Protein AF-U9SXF1-F1 (afdb_monomer_lite)

pLDDT: mean 80.01, std 11.91, range [36.12, 93.88]

Secondary structure (DSSP, 8-state):
--TT--GGGS-B-TTS-BHHHHHHHHHHH-SS--S-GGGGS-HHHHHHHHHH-----PPPPHHHHHHHHHT--SSHHHHHHHHHHHHHHHHHH--HHHHHHHHHHHHHHHHHHHHHHSSS-GGGS---HHHHIIIIIHHHHHHHS--

Structure (mmCIF, N/CA/C/O backbone):
data_AF-U9SXF1-F1
#
_entry.id   AF-U9SXF1-F1
#
loop_
_atom_site.group_PDB
_atom_site.id
_atom_site.type_symbol
_atom_site.label_atom_id
_atom_site.label_alt_id
_atom_site.label_comp_id
_atom_site.label_asym_id
_atom_site.label_entity_id
_atom_site.label_seq_id
_atom_site.pdbx_PDB_ins_code
_atom_site.Cartn_x
_atom_site.Cartn_y
_atom_site.Cartn_z
_atom_site.occupancy
_atom_site.B_iso_or_equiv
_atom_site.auth_seq_id
_atom_site.auth_comp_id
_atom_site.auth_asym_id
_atom_site.auth_atom_id
_atom_site.pdbx_PDB_model_num
ATOM 1 N N . MET A 1 1 ? -12.404 -14.202 20.811 1.00 53.41 1 MET A N 1
ATOM 2 C CA . MET A 1 1 ? -10.984 -13.768 20.857 1.00 53.41 1 MET A CA 1
ATOM 3 C C . MET A 1 1 ? -10.878 -12.310 21.298 1.00 53.41 1 MET A C 1
ATOM 5 O O . MET A 1 1 ? -10.069 -12.045 22.170 1.00 53.41 1 MET A O 1
ATOM 9 N N . TYR A 1 2 ? -11.738 -11.410 20.797 1.00 58.97 2 TYR A N 1
ATOM 10 C CA . TYR A 1 2 ? -11.856 -10.026 21.291 1.00 58.97 2 TYR A CA 1
ATOM 11 C C . TYR A 1 2 ? -12.634 -9.882 22.615 1.00 58.97 2 TYR A C 1
ATOM 13 O O . TYR A 1 2 ? -12.230 -9.101 23.466 1.00 58.97 2 TYR A O 1
ATOM 21 N N . GLU A 1 3 ? -13.670 -10.697 22.855 1.00 62.84 3 GLU A N 1
ATOM 22 C CA . GLU A 1 3 ? -14.452 -10.684 24.116 1.00 62.84 3 GLU A CA 1
ATOM 23 C C . GLU A 1 3 ? -13.624 -10.940 25.389 1.00 62.84 3 GLU A C 1
ATOM 25 O O . GLU A 1 3 ? -14.006 -10.507 26.468 1.00 62.84 3 GLU A O 1
ATOM 30 N N . ASN A 1 4 ? -12.471 -11.605 25.258 1.00 72.81 4 ASN A N 1
ATOM 31 C CA . ASN A 1 4 ? -11.562 -11.913 26.368 1.00 72.81 4 ASN A CA 1
ATOM 32 C C . ASN A 1 4 ? -10.290 -11.046 26.346 1.00 72.81 4 ASN A C 1
ATOM 34 O O . ASN A 1 4 ? -9.298 -11.401 26.984 1.00 72.81 4 ASN A O 1
ATOM 38 N N . MET A 1 5 ? -10.270 -9.964 25.560 1.00 79.56 5 MET A N 1
ATOM 39 C CA . MET A 1 5 ? -9.139 -9.039 25.530 1.00 79.56 5 MET A CA 1
ATOM 40 C C . MET A 1 5 ? -9.070 -8.272 26.852 1.00 79.56 5 MET A C 1
ATOM 42 O O . MET A 1 5 ? -10.069 -7.708 27.298 1.00 79.56 5 MET A O 1
ATOM 46 N N . ASP A 1 6 ? -7.886 -8.251 27.461 1.00 82.25 6 ASP A N 1
ATOM 47 C CA . ASP A 1 6 ? -7.621 -7.512 28.694 1.00 82.25 6 ASP A CA 1
ATOM 48 C C . ASP A 1 6 ? -7.937 -6.020 28.499 1.00 82.25 6 ASP A C 1
ATOM 50 O O . ASP A 1 6 ? -7.425 -5.381 27.576 1.00 82.25 6 ASP A O 1
ATOM 54 N N . GLU A 1 7 ? -8.780 -5.461 29.370 1.00 81.88 7 GLU A N 1
ATOM 55 C CA . GLU A 1 7 ? -9.180 -4.052 29.325 1.00 81.88 7 GLU A CA 1
ATOM 56 C C . GLU A 1 7 ? -7.992 -3.090 29.442 1.00 81.88 7 GLU A C 1
ATOM 58 O O . GLU A 1 7 ? -8.056 -1.973 28.933 1.00 81.88 7 GLU A O 1
ATOM 63 N N . THR A 1 8 ? -6.887 -3.514 30.062 1.00 81.56 8 THR A N 1
ATOM 64 C CA . THR A 1 8 ? -5.662 -2.705 30.161 1.00 81.56 8 THR A CA 1
ATOM 65 C C . THR A 1 8 ? -4.971 -2.488 28.814 1.00 81.56 8 THR A C 1
ATOM 67 O O . THR A 1 8 ? -4.198 -1.541 28.672 1.00 81.56 8 THR A O 1
ATOM 70 N N . LEU A 1 9 ? -5.264 -3.335 27.823 1.00 81.12 9 LEU A N 1
ATOM 71 C CA . LEU A 1 9 ? -4.744 -3.237 26.459 1.00 81.12 9 LEU A CA 1
ATOM 72 C C . LEU A 1 9 ? -5.700 -2.503 25.513 1.00 81.12 9 LEU A C 1
ATOM 74 O O . LEU A 1 9 ? -5.306 -2.188 24.391 1.00 81.12 9 LEU A O 1
ATOM 78 N N . LYS A 1 10 ? -6.940 -2.242 25.942 1.00 85.19 10 LYS A N 1
ATOM 79 C CA . LYS A 1 10 ? -7.944 -1.549 25.135 1.00 85.19 10 LYS A CA 1
ATOM 80 C C . LYS A 1 10 ? -7.758 -0.041 25.210 1.00 85.19 10 LYS A C 1
ATOM 82 O O . LYS A 1 10 ? -7.457 0.536 26.262 1.00 85.19 10 LYS A O 1
ATOM 87 N N . TRP A 1 11 ? -8.010 0.636 24.101 1.00 86.00 11 TRP A N 1
ATOM 88 C CA . TRP A 1 11 ? -7.969 2.081 24.060 1.00 86.00 11 TRP A CA 1
ATOM 89 C C . TRP A 1 11 ? -9.229 2.678 24.690 1.00 86.00 11 TRP A C 1
ATOM 91 O O . TRP A 1 11 ? -10.287 2.807 24.075 1.00 86.00 11 TRP A O 1
ATOM 101 N N . ARG A 1 12 ? -9.074 3.142 25.933 1.00 88.12 12 ARG A N 1
ATOM 102 C CA . ARG A 1 12 ? -10.103 3.897 26.653 1.00 88.12 12 ARG A CA 1
ATOM 103 C C . ARG A 1 12 ? -10.222 5.351 26.173 1.00 88.12 12 ARG A C 1
ATOM 105 O O . ARG A 1 12 ? -9.262 6.136 26.232 1.00 88.12 12 ARG A O 1
ATOM 112 N N . LEU A 1 13 ? -11.425 5.721 25.747 1.00 86.62 13 LEU A N 1
ATOM 113 C CA . LEU A 1 13 ? -11.816 7.083 25.388 1.00 86.62 13 LEU A CA 1
ATOM 114 C C . LEU A 1 13 ? -12.174 7.902 26.629 1.00 86.62 13 LEU A C 1
ATOM 116 O O . LEU A 1 13 ? -12.542 7.360 27.674 1.00 86.62 13 LEU A O 1
ATOM 120 N N . LYS A 1 14 ? -12.126 9.233 26.508 1.00 85.81 14 LYS A N 1
ATOM 121 C CA . LYS A 1 14 ? -12.598 10.152 27.564 1.00 85.81 14 LYS A CA 1
ATOM 122 C C . LYS A 1 14 ? -14.074 9.954 27.932 1.00 85.81 14 LYS A C 1
ATOM 124 O O . LYS A 1 14 ? -14.444 10.232 29.068 1.00 85.81 14 LYS A O 1
ATOM 129 N N . SER A 1 15 ? -14.891 9.444 27.009 1.00 84.56 15 SER A N 1
ATOM 130 C CA . SER A 1 15 ? -16.290 9.064 27.257 1.00 84.56 15 SER A CA 1
ATOM 131 C C . SER A 1 15 ? -16.435 7.851 28.187 1.00 84.56 15 SER A C 1
ATOM 133 O O . SER A 1 15 ? -17.527 7.572 28.671 1.00 84.56 15 SER A O 1
ATOM 135 N N . GLY A 1 16 ? -15.343 7.123 28.446 1.00 85.31 16 GLY A N 1
ATOM 136 C CA . GLY A 1 16 ? -15.331 5.888 29.223 1.00 85.31 16 GLY A CA 1
ATOM 137 C C . GLY A 1 16 ? -15.537 4.623 28.389 1.00 85.31 16 GLY A C 1
ATOM 138 O O . GLY A 1 16 ? -15.326 3.541 28.928 1.00 85.31 16 GLY A O 1
ATOM 139 N N . ARG A 1 17 ? -15.887 4.748 27.101 1.00 89.00 17 ARG A N 1
ATOM 140 C CA . ARG A 1 17 ? -15.985 3.630 26.148 1.00 89.00 17 ARG A CA 1
ATOM 141 C C . ARG A 1 17 ? -14.602 3.176 25.676 1.00 89.00 17 ARG A C 1
ATOM 143 O O . ARG A 1 17 ? -13.643 3.950 25.713 1.00 89.00 17 ARG A O 1
ATOM 150 N N . TYR A 1 18 ? -14.520 1.939 25.198 1.00 88.94 18 TYR A N 1
ATOM 151 C CA . TYR A 1 18 ? -13.324 1.385 24.566 1.00 88.94 18 TYR A CA 1
ATOM 152 C C . TYR A 1 18 ? -13.493 1.358 23.046 1.00 88.94 18 TYR A C 1
ATOM 154 O O . TYR A 1 18 ? -14.536 0.935 22.552 1.00 88.94 18 TYR A O 1
ATOM 162 N N . VAL A 1 19 ? -12.481 1.811 22.302 1.00 86.50 19 VAL A N 1
ATOM 163 C CA . VAL A 1 19 ? -12.525 1.874 20.828 1.00 86.50 19 VAL A CA 1
ATOM 164 C C . VAL A 1 19 ? -12.753 0.488 20.224 1.00 86.50 19 VAL A C 1
ATOM 166 O O . VAL A 1 19 ? -13.583 0.330 19.332 1.00 86.50 19 VAL A O 1
ATOM 169 N N . GLU A 1 20 ? -12.044 -0.515 20.735 1.00 85.56 20 GLU A N 1
ATOM 170 C CA . GLU A 1 20 ? -12.084 -1.894 20.257 1.00 85.56 20 GLU A CA 1
ATOM 171 C C . GLU A 1 20 ? -13.463 -2.526 20.446 1.00 85.56 20 GLU A C 1
ATOM 173 O O . GLU A 1 20 ? -13.929 -3.224 19.551 1.00 85.56 20 GLU A O 1
ATOM 178 N N . ASP A 1 21 ? -14.140 -2.237 21.562 1.00 86.69 21 ASP A N 1
ATOM 179 C CA . ASP A 1 21 ? -15.476 -2.774 21.842 1.00 86.69 21 ASP A CA 1
ATOM 180 C C . ASP A 1 21 ? -16.509 -2.195 20.871 1.00 86.69 21 ASP A C 1
ATOM 182 O O . ASP A 1 21 ? -17.306 -2.931 20.299 1.00 86.69 21 ASP A O 1
ATOM 186 N N . VAL A 1 22 ? -16.433 -0.888 20.601 1.00 87.12 22 VAL A N 1
ATOM 187 C CA . VAL A 1 22 ? -17.331 -0.207 19.654 1.00 87.12 22 VAL A CA 1
ATOM 188 C C . VAL A 1 22 ? -17.165 -0.748 18.234 1.00 87.12 22 VAL A C 1
ATOM 190 O O . VAL A 1 22 ? -18.153 -0.971 17.535 1.00 87.12 22 VAL A O 1
ATOM 193 N N . ILE A 1 23 ? -15.922 -0.973 17.802 1.00 84.81 23 ILE A N 1
ATOM 194 C CA . ILE A 1 23 ? -15.633 -1.531 16.475 1.00 84.81 23 ILE A CA 1
ATOM 195 C C . ILE A 1 23 ? -16.047 -3.005 16.405 1.00 84.81 23 ILE A C 1
ATOM 197 O O . ILE A 1 23 ? -16.598 -3.429 15.390 1.00 84.81 23 ILE A O 1
ATOM 201 N N . TYR A 1 24 ? -15.809 -3.783 17.464 1.00 83.75 24 TYR A N 1
ATOM 202 C CA . TYR A 1 24 ? -16.176 -5.198 17.520 1.00 83.75 24 TYR A CA 1
ATOM 203 C C . TYR A 1 24 ? -17.693 -5.395 17.465 1.00 83.75 24 TYR A C 1
ATOM 205 O O . TYR A 1 24 ? -18.176 -6.167 16.640 1.00 83.75 24 TYR A O 1
ATOM 213 N N . GLU A 1 25 ? -18.449 -4.659 18.284 1.00 84.94 25 GLU A N 1
ATOM 214 C CA . GLU A 1 25 ? -19.916 -4.704 18.282 1.00 84.94 25 GLU A CA 1
ATOM 215 C C . GLU A 1 25 ? -20.490 -4.33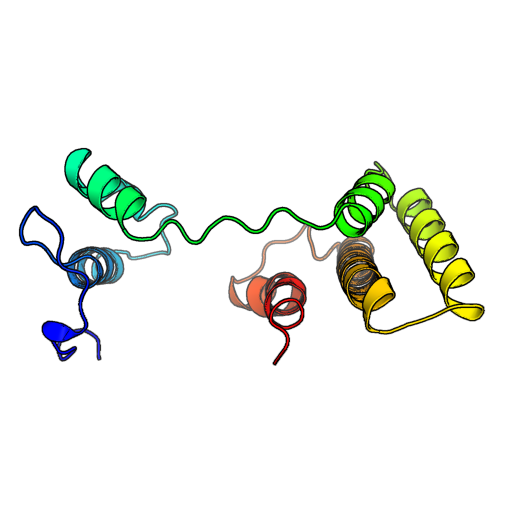4 16.911 1.00 84.94 25 GLU A C 1
ATOM 217 O O . GLU A 1 25 ? -21.379 -5.023 16.405 1.00 84.94 25 GLU A O 1
ATOM 222 N N . PHE A 1 26 ? -19.945 -3.290 16.277 1.00 83.94 26 PHE A N 1
ATOM 223 C CA . PHE A 1 26 ? -20.340 -2.916 14.923 1.00 83.94 26 PHE A CA 1
ATOM 224 C C . PHE A 1 26 ? -20.030 -4.029 13.919 1.00 83.94 26 PHE A C 1
ATOM 226 O O . PHE A 1 26 ? -20.923 -4.454 13.188 1.00 83.94 26 PHE A O 1
ATOM 233 N N . GLY A 1 27 ? -18.811 -4.570 13.941 1.00 77.25 27 GLY A N 1
ATOM 234 C CA . GLY A 1 27 ? -18.402 -5.654 13.050 1.00 77.25 27 GLY A CA 1
ATOM 235 C C . GLY A 1 27 ? -19.262 -6.915 13.193 1.00 77.25 27 GLY A C 1
ATOM 236 O O . GLY A 1 27 ? -19.598 -7.538 12.192 1.00 77.25 27 GLY A O 1
ATOM 237 N N . CYS A 1 28 ? -19.694 -7.262 14.410 1.00 80.62 28 CYS A N 1
ATOM 238 C CA . CYS A 1 28 ? -20.634 -8.364 14.642 1.00 80.62 28 CYS A CA 1
ATOM 239 C C . CYS A 1 28 ? -22.044 -8.093 14.089 1.00 80.62 28 CYS A C 1
ATOM 241 O O . CYS A 1 28 ? -22.768 -9.038 13.776 1.00 80.62 28 CYS A O 1
ATOM 243 N N . SER A 1 29 ? -22.451 -6.825 13.997 1.00 78.50 29 SER A N 1
ATOM 244 C CA . SER A 1 29 ? -23.756 -6.419 13.460 1.00 78.50 29 SER A CA 1
ATOM 245 C C . SER A 1 29 ? -23.795 -6.343 11.927 1.00 78.50 29 SER A C 1
ATOM 247 O O . SER A 1 29 ? -24.871 -6.407 11.327 1.00 78.50 29 SER A O 1
ATOM 249 N N . CYS A 1 30 ? -22.631 -6.239 11.285 1.00 73.38 30 CYS A N 1
ATOM 250 C CA . CYS A 1 30 ? -22.495 -6.129 9.840 1.00 73.38 30 CYS A CA 1
ATOM 251 C C . CYS A 1 30 ? -22.712 -7.480 9.136 1.00 73.38 30 CYS A C 1
ATOM 253 O O . CYS A 1 30 ? -22.048 -8.470 9.429 1.00 73.38 30 CYS A O 1
ATOM 255 N N . GLN A 1 31 ? -23.622 -7.515 8.156 1.00 67.81 31 GLN A N 1
ATOM 256 C CA . GLN A 1 31 ? -23.800 -8.676 7.263 1.00 67.81 31 GLN A CA 1
ATOM 257 C C . GLN A 1 31 ? -22.809 -8.678 6.086 1.00 67.81 31 GLN A C 1
ATOM 259 O O . GLN A 1 31 ? -22.573 -9.723 5.484 1.00 67.81 31 GLN A O 1
ATOM 264 N N . PHE A 1 32 ? -22.235 -7.513 5.775 1.00 63.88 32 PHE A N 1
ATOM 265 C CA . PHE A 1 32 ? -21.240 -7.263 4.730 1.00 63.88 32 PHE A CA 1
ATOM 266 C C . PHE A 1 32 ? -20.243 -6.212 5.234 1.00 63.88 32 PHE A C 1
ATOM 268 O O . PHE A 1 32 ? -20.554 -5.479 6.171 1.00 63.88 32 PHE A O 1
ATOM 275 N N . GLU A 1 33 ? -19.065 -6.116 4.619 1.00 58.75 33 GLU A N 1
ATOM 276 C CA . GLU A 1 33 ? -18.086 -5.077 4.959 1.00 58.75 33 GLU A CA 1
ATOM 277 C C . GLU A 1 33 ? -18.629 -3.686 4.603 1.00 58.75 33 GLU A C 1
ATOM 279 O O . GLU A 1 33 ? -18.822 -3.358 3.431 1.00 58.75 33 GLU A O 1
ATOM 284 N N . GLU A 1 34 ? -18.908 -2.872 5.623 1.00 58.03 34 GLU A N 1
ATOM 285 C CA . GLU A 1 34 ? -19.376 -1.493 5.465 1.00 58.03 34 GLU A CA 1
ATOM 286 C C . GLU A 1 34 ? -18.212 -0.485 5.532 1.00 58.03 34 GLU A C 1
ATOM 288 O O . GLU A 1 34 ? -17.226 -0.718 6.236 1.00 58.03 34 GLU A O 1
ATOM 293 N N . PRO A 1 35 ? -18.294 0.665 4.831 1.00 53.28 35 PRO A N 1
ATOM 294 C CA . PRO A 1 35 ? -17.099 1.414 4.440 1.00 53.28 35 PRO A CA 1
ATOM 295 C C . PRO A 1 35 ? -16.549 2.377 5.501 1.00 53.28 35 PRO A C 1
ATOM 297 O O . PRO A 1 35 ? -15.528 3.018 5.253 1.00 53.28 35 PRO A O 1
ATOM 300 N N . SER A 1 36 ? -17.203 2.566 6.654 1.00 58.19 36 SER A N 1
ATOM 301 C CA . SER A 1 36 ? -16.771 3.609 7.595 1.00 58.19 36 SER A CA 1
ATOM 302 C C . SER A 1 36 ? -17.124 3.333 9.054 1.00 58.19 36 SER A C 1
ATOM 304 O O . SER A 1 36 ? -18.200 3.664 9.545 1.00 58.19 36 SER A O 1
ATOM 306 N N . ASN A 1 37 ? -16.122 2.873 9.802 1.00 65.94 37 ASN A N 1
ATOM 307 C CA . ASN A 1 37 ? -16.164 2.769 11.265 1.00 65.94 37 ASN A CA 1
ATOM 308 C C . ASN A 1 37 ? -16.099 4.147 11.956 1.00 65.94 37 ASN A C 1
ATOM 310 O O . ASN A 1 37 ? -16.168 4.244 13.181 1.00 65.94 37 ASN A O 1
ATOM 314 N N . TYR A 1 38 ? -15.920 5.230 11.189 1.00 64.81 38 TYR A N 1
ATOM 315 C CA . TYR A 1 38 ? -15.704 6.573 11.727 1.00 64.81 38 TYR A CA 1
ATOM 316 C C . TYR A 1 38 ? -16.993 7.203 12.262 1.00 64.81 38 TYR A C 1
ATOM 318 O O . TYR A 1 38 ? -16.934 8.098 13.104 1.00 64.81 38 TYR A O 1
ATOM 326 N N . GLU A 1 39 ? -18.156 6.735 11.801 1.00 78.06 39 GLU A N 1
ATOM 327 C CA . GLU A 1 39 ? -19.454 7.258 12.233 1.00 78.06 39 GLU A CA 1
ATOM 328 C C . GLU A 1 39 ? -19.927 6.717 13.589 1.00 78.06 39 GLU A C 1
ATOM 330 O O . GLU A 1 39 ? -20.783 7.327 14.226 1.00 78.06 39 GLU A O 1
ATOM 335 N N . LEU A 1 40 ? -19.291 5.650 14.081 1.00 82.56 40 LEU A N 1
ATOM 336 C CA . LEU A 1 40 ? -19.619 4.958 15.337 1.00 82.56 40 LEU A CA 1
ATOM 337 C C . LEU A 1 40 ? -19.284 5.760 16.605 1.00 82.56 40 LEU A C 1
ATOM 339 O O . LEU A 1 40 ? -19.732 5.429 17.708 1.00 82.56 40 LEU A O 1
ATOM 343 N N . PHE A 1 41 ? -18.468 6.799 16.445 1.00 86.19 41 PHE A N 1
ATOM 344 C CA . PHE A 1 41 ? -17.956 7.635 17.523 1.00 86.19 41 PHE A CA 1
ATOM 345 C C . PHE A 1 41 ? -18.616 9.011 17.505 1.00 86.19 41 PHE A C 1
ATOM 347 O O . PHE A 1 41 ? -18.881 9.567 16.429 1.00 86.19 41 PHE A O 1
ATOM 354 N N . THR A 1 42 ? -18.832 9.594 18.685 1.00 86.50 42 THR A N 1
ATOM 355 C CA . THR A 1 42 ? -19.287 10.989 18.798 1.00 86.50 42 THR A CA 1
ATOM 356 C C . THR A 1 42 ? -18.205 11.959 18.320 1.00 86.50 42 THR A C 1
ATOM 358 O O . THR A 1 42 ? -17.040 11.590 18.160 1.00 86.50 42 THR A O 1
ATOM 361 N N . THR A 1 43 ? -18.566 13.221 18.086 1.00 85.56 43 THR A N 1
ATOM 362 C CA . THR A 1 43 ? -17.604 14.254 17.674 1.00 85.56 43 THR A CA 1
ATOM 363 C C . THR A 1 43 ? -16.452 14.381 18.675 1.00 85.56 43 THR A C 1
ATOM 365 O O . THR A 1 43 ? -15.292 14.415 18.273 1.00 85.56 43 THR A O 1
ATOM 368 N N . GLU A 1 44 ? -16.754 14.351 19.974 1.00 84.62 44 GLU A N 1
ATOM 369 C CA . GLU A 1 44 ? -15.766 14.443 21.055 1.00 84.62 44 GLU A CA 1
ATOM 370 C C . GLU A 1 44 ? -14.854 13.210 21.105 1.00 84.62 44 GLU A C 1
ATOM 372 O O . GLU A 1 44 ? -13.648 13.321 21.330 1.00 84.62 44 GLU A O 1
ATOM 377 N N . GLU A 1 45 ? -15.413 12.021 20.871 1.00 87.25 45 GLU A N 1
ATOM 378 C CA . GLU A 1 45 ? -14.645 10.777 20.799 1.00 87.25 45 GLU A CA 1
ATOM 379 C C . GLU A 1 45 ? -13.708 10.768 19.589 1.00 87.25 45 GLU A C 1
ATOM 381 O O . GLU A 1 45 ? -12.550 10.378 19.716 1.00 87.25 45 GLU A O 1
ATOM 386 N N . ARG A 1 46 ? -14.159 11.263 18.429 1.00 84.69 46 ARG A N 1
ATOM 387 C CA . ARG A 1 46 ? -13.311 11.400 17.233 1.00 84.69 46 ARG A CA 1
ATOM 388 C C . ARG A 1 46 ? -12.158 12.369 17.466 1.00 84.69 46 ARG A C 1
ATOM 390 O O . ARG A 1 46 ? -11.052 12.120 16.991 1.00 84.69 46 ARG A O 1
ATOM 397 N N . GLU A 1 47 ? -12.395 13.465 18.181 1.00 84.44 47 GLU A N 1
ATOM 398 C CA . GLU A 1 47 ? -11.333 14.395 18.572 1.00 84.44 47 GLU A CA 1
ATOM 399 C C . GLU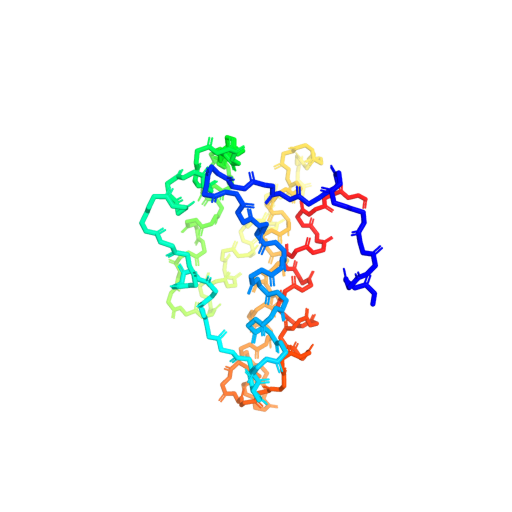 A 1 47 ? -10.336 13.745 19.541 1.00 84.44 47 GLU A C 1
ATOM 401 O O . GLU A 1 47 ? -9.126 13.879 19.343 1.00 84.44 47 GLU A O 1
ATOM 406 N N . ASP A 1 48 ? -10.809 12.977 20.533 1.00 85.00 48 ASP A N 1
ATOM 407 C CA . ASP A 1 48 ? -9.932 12.214 21.435 1.00 85.00 48 ASP A CA 1
ATOM 408 C C . ASP A 1 48 ? -9.084 11.195 20.655 1.00 85.00 48 ASP A C 1
ATOM 410 O O . ASP A 1 48 ? -7.866 11.131 20.846 1.00 85.00 48 ASP A O 1
ATOM 414 N N . ILE A 1 49 ? -9.698 10.480 19.705 1.00 83.50 49 ILE A N 1
ATOM 415 C CA . ILE A 1 49 ? -9.025 9.524 18.814 1.00 83.50 49 ILE A CA 1
ATOM 416 C C . ILE A 1 49 ? -7.934 10.215 17.995 1.00 83.50 49 ILE A C 1
ATOM 418 O O . ILE A 1 49 ? -6.776 9.790 18.009 1.00 83.50 49 ILE A O 1
ATOM 422 N N . LYS A 1 50 ? -8.271 11.322 17.325 1.00 79.38 50 LYS A N 1
ATOM 423 C CA . LYS A 1 50 ? -7.308 12.100 16.534 1.00 79.38 50 LYS A CA 1
ATOM 424 C C . LYS A 1 50 ? -6.155 12.623 17.383 1.00 79.38 50 LYS A C 1
ATOM 426 O O . LYS A 1 50 ? -5.030 12.658 16.903 1.00 79.38 50 LYS A O 1
ATOM 431 N N . SER A 1 51 ? -6.413 13.013 18.630 1.00 78.94 51 SER A N 1
ATOM 432 C CA . SER A 1 51 ? -5.407 13.644 19.490 1.00 78.94 51 SER A CA 1
ATOM 433 C C . SER A 1 51 ? -4.343 12.686 20.042 1.00 78.94 51 SER A C 1
ATOM 435 O O . SER A 1 51 ? -3.223 13.119 20.303 1.00 78.94 51 SER A O 1
ATOM 437 N N . LYS A 1 52 ? -4.656 11.393 20.221 1.00 72.44 52 LYS A N 1
ATOM 438 C CA . LYS A 1 52 ? -3.759 10.432 20.899 1.00 72.44 52 LYS A CA 1
ATOM 439 C C . LYS A 1 52 ? -2.815 9.664 19.971 1.00 72.44 52 LYS A C 1
ATOM 441 O O . LYS A 1 52 ? -1.830 9.124 20.458 1.00 72.44 52 LYS A O 1
ATOM 446 N N . ASN A 1 53 ? -3.089 9.603 18.666 1.00 61.25 53 ASN A N 1
ATOM 447 C CA . ASN A 1 53 ? -2.346 8.756 17.721 1.00 61.25 53 ASN A CA 1
ATOM 448 C C . ASN A 1 53 ? -1.832 9.512 16.488 1.00 61.25 53 ASN A C 1
ATOM 450 O O . ASN A 1 53 ? -1.728 8.953 15.396 1.00 61.25 53 ASN A O 1
ATOM 454 N N . ILE A 1 54 ? -1.450 10.780 16.657 1.00 58.50 54 ILE A N 1
ATOM 455 C CA . ILE A 1 54 ? -0.673 11.482 15.632 1.00 58.50 54 ILE A CA 1
ATOM 456 C C . ILE A 1 54 ? 0.755 10.934 15.688 1.00 58.50 54 ILE A C 1
ATOM 458 O O . ILE A 1 54 ? 1.648 11.521 16.297 1.00 58.50 54 ILE A O 1
ATOM 462 N N . LYS A 1 55 ? 0.989 9.783 15.048 1.00 59.41 55 LYS A N 1
ATOM 463 C CA . LYS A 1 55 ? 2.330 9.523 14.526 1.00 59.41 55 LYS A CA 1
ATOM 464 C C . LYS A 1 55 ? 2.625 10.687 13.588 1.00 59.41 55 LYS A C 1
ATOM 466 O O . LYS A 1 55 ? 1.786 11.002 12.745 1.00 59.41 55 LYS A O 1
ATOM 471 N N . CYS A 1 56 ? 3.757 11.361 13.793 1.00 54.50 56 CYS A N 1
ATOM 472 C CA . CYS A 1 56 ? 4.216 12.391 12.870 1.00 54.50 56 CYS A CA 1
ATOM 473 C C . CYS A 1 56 ? 4.149 11.769 11.476 1.00 54.50 56 CYS A C 1
ATOM 475 O O . CYS A 1 56 ? 4.774 10.728 11.267 1.00 54.50 56 CYS A O 1
ATOM 477 N N . ASN A 1 57 ? 3.299 12.305 10.598 1.00 58.31 57 ASN A N 1
ATOM 478 C CA . ASN A 1 57 ? 3.188 11.771 9.252 1.00 58.31 57 ASN A CA 1
ATOM 479 C C . ASN A 1 57 ? 4.570 11.977 8.630 1.00 58.31 57 ASN A C 1
ATOM 481 O O . ASN A 1 57 ? 4.976 13.136 8.522 1.00 58.31 57 ASN A O 1
ATOM 485 N N . PRO A 1 58 ? 5.338 10.913 8.342 1.00 67.31 58 PRO A N 1
ATOM 486 C CA . PRO A 1 58 ? 6.670 11.103 7.805 1.00 67.31 58 PRO A CA 1
ATOM 487 C C . PRO A 1 58 ? 6.509 11.836 6.477 1.00 67.31 58 PRO A C 1
ATOM 489 O O . PRO A 1 58 ? 5.765 11.386 5.603 1.00 67.31 58 PRO A O 1
ATOM 492 N N . GLU A 1 59 ? 7.142 13.000 6.351 1.00 76.25 59 GLU A N 1
ATOM 493 C CA . GLU A 1 59 ? 7.204 13.661 5.057 1.00 76.25 59 GLU A CA 1
ATOM 494 C C . GLU A 1 59 ? 8.014 12.756 4.124 1.00 76.25 59 GLU A C 1
ATOM 496 O O . GLU A 1 59 ? 9.110 12.326 4.499 1.00 76.25 59 GLU A O 1
ATOM 501 N N . PRO A 1 60 ? 7.469 12.390 2.951 1.00 75.75 60 PRO A N 1
ATOM 502 C CA . PRO A 1 60 ? 8.212 11.579 2.007 1.00 75.75 60 PRO A CA 1
ATOM 503 C C . PRO A 1 60 ? 9.448 12.348 1.540 1.00 75.75 60 PRO A C 1
ATOM 505 O O . PRO A 1 60 ? 9.399 13.559 1.328 1.00 75.75 60 PRO A O 1
ATOM 508 N N . GLU A 1 61 ? 10.554 11.630 1.366 1.00 82.56 61 GLU A N 1
ATOM 509 C CA . GLU A 1 61 ? 11.798 12.198 0.852 1.00 82.56 61 GLU A CA 1
ATOM 510 C C . GLU A 1 61 ? 11.581 12.831 -0.536 1.00 82.56 61 GLU A C 1
ATOM 512 O O . GLU A 1 61 ? 10.775 12.352 -1.339 1.00 82.56 61 GLU A O 1
ATOM 517 N N . GLU A 1 62 ? 12.313 13.903 -0.844 1.00 82.75 62 GLU A N 1
ATOM 518 C CA . GLU A 1 62 ? 12.168 14.648 -2.106 1.00 82.75 62 GLU A CA 1
ATOM 519 C C . GLU A 1 62 ? 12.364 13.755 -3.345 1.00 82.75 62 GLU A C 1
ATOM 521 O O . GLU A 1 62 ? 11.648 13.893 -4.342 1.00 82.75 62 GLU A O 1
ATOM 526 N N . ASP A 1 63 ? 13.267 12.777 -3.256 1.00 79.56 63 ASP A N 1
ATOM 527 C CA . ASP A 1 63 ? 13.520 11.793 -4.311 1.00 79.56 63 ASP A CA 1
ATOM 528 C C . ASP A 1 63 ? 12.301 10.889 -4.561 1.00 79.56 63 ASP A C 1
ATOM 530 O O . ASP A 1 63 ? 11.950 10.615 -5.712 1.00 79.56 63 ASP A O 1
ATOM 534 N N . VAL A 1 64 ? 11.588 10.492 -3.499 1.00 82.12 64 VAL A N 1
ATOM 535 C CA . VAL A 1 64 ? 10.344 9.709 -3.589 1.00 82.12 64 VAL A CA 1
ATOM 536 C C . VAL A 1 64 ? 9.249 10.525 -4.267 1.00 82.12 64 VAL A C 1
ATOM 538 O O . VAL A 1 64 ? 8.586 10.030 -5.182 1.00 82.12 64 VAL A O 1
ATOM 541 N N . ILE A 1 65 ? 9.083 11.788 -3.868 1.00 86.06 65 ILE A N 1
ATOM 542 C CA . ILE A 1 65 ? 8.106 12.702 -4.475 1.00 86.06 65 ILE A CA 1
ATOM 543 C C . ILE A 1 65 ? 8.419 12.901 -5.963 1.00 86.06 65 ILE A C 1
ATOM 545 O O . ILE A 1 65 ? 7.525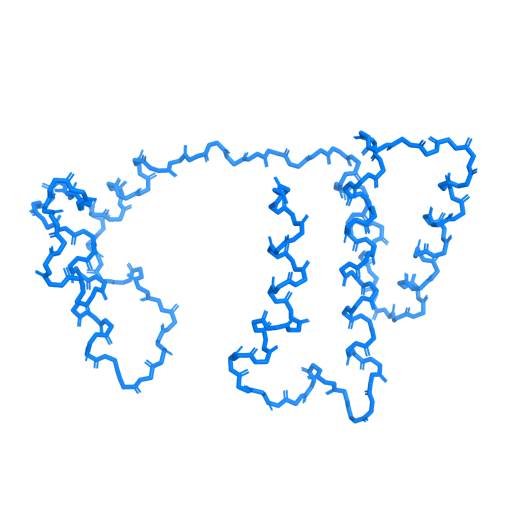 12.827 -6.809 1.00 86.06 65 ILE A O 1
ATOM 549 N N . THR A 1 66 ? 9.690 13.121 -6.296 1.00 87.56 66 THR A N 1
ATOM 550 C CA . THR A 1 66 ? 10.153 13.309 -7.675 1.00 87.56 66 THR A CA 1
ATOM 551 C C . THR A 1 66 ? 9.894 12.067 -8.523 1.00 87.56 66 THR A C 1
ATOM 553 O O . THR A 1 66 ? 9.384 12.181 -9.640 1.00 87.56 66 THR A O 1
ATOM 556 N N . CYS A 1 67 ? 10.180 10.880 -7.982 1.00 86.62 67 CYS A N 1
ATOM 557 C CA . CYS A 1 67 ? 9.899 9.604 -8.632 1.00 86.62 67 CYS A CA 1
ATOM 558 C C . CYS A 1 67 ? 8.399 9.434 -8.913 1.00 86.62 67 CYS A C 1
ATOM 560 O O . CYS A 1 67 ? 8.006 9.224 -10.061 1.00 86.62 67 CYS A O 1
ATOM 562 N N . LEU A 1 68 ? 7.544 9.621 -7.903 1.00 87.94 68 LEU A N 1
ATOM 563 C CA . LEU A 1 68 ? 6.089 9.508 -8.054 1.00 87.94 68 LEU A CA 1
ATOM 564 C C . LEU A 1 68 ? 5.530 10.503 -9.079 1.00 87.94 68 LEU A C 1
ATOM 566 O O . LEU A 1 68 ? 4.717 10.132 -9.926 1.00 87.94 68 LEU A O 1
ATOM 570 N N . ASN A 1 69 ? 6.002 11.750 -9.058 1.00 90.56 69 ASN A N 1
ATOM 571 C CA . ASN A 1 69 ? 5.583 12.771 -10.017 1.00 90.56 69 ASN A CA 1
ATOM 572 C C . ASN A 1 69 ? 6.000 12.436 -11.455 1.00 90.56 69 ASN A C 1
ATOM 574 O O . ASN A 1 69 ? 5.257 12.741 -12.390 1.00 90.56 69 ASN A O 1
ATOM 578 N N . ALA A 1 70 ? 7.151 11.786 -11.657 1.00 91.25 70 ALA A N 1
ATOM 579 C CA . ALA A 1 70 ? 7.582 11.354 -12.984 1.00 91.25 70 ALA A CA 1
ATOM 580 C C . ALA A 1 70 ? 6.601 10.346 -13.606 1.00 91.25 70 ALA A C 1
ATOM 582 O O . ALA A 1 70 ? 6.390 10.367 -14.819 1.00 91.25 70 ALA A O 1
ATOM 583 N N . PHE A 1 71 ? 5.955 9.520 -12.781 1.00 90.50 71 PHE A N 1
ATOM 584 C CA . PHE A 1 71 ? 4.962 8.534 -13.205 1.00 90.50 71 PHE A CA 1
ATOM 585 C C . PHE A 1 71 ? 3.544 9.080 -13.402 1.00 90.50 71 PHE A C 1
ATOM 587 O O . PHE A 1 71 ? 2.666 8.326 -13.822 1.00 90.50 71 PHE A O 1
ATOM 594 N N . ASN A 1 72 ? 3.306 10.375 -13.169 1.00 91.88 72 ASN A N 1
ATOM 595 C CA . ASN A 1 72 ? 2.016 11.017 -13.427 1.00 91.88 72 ASN A CA 1
ATOM 596 C C . ASN A 1 72 ? 1.756 11.157 -14.941 1.00 91.88 72 ASN A C 1
ATOM 598 O O . ASN A 1 72 ? 1.937 12.221 -15.541 1.00 91.88 72 ASN A O 1
ATOM 602 N N . LYS A 1 73 ? 1.390 10.041 -15.573 1.00 93.00 73 LYS A N 1
ATOM 603 C CA . LYS A 1 73 ? 1.153 9.887 -17.011 1.00 93.00 73 LYS A CA 1
ATOM 604 C C . LYS A 1 73 ? -0.246 9.334 -17.255 1.00 93.00 73 LYS A C 1
ATOM 606 O O . LYS A 1 73 ? -0.816 8.642 -16.419 1.00 93.00 73 LYS A O 1
ATOM 611 N N . THR A 1 74 ? -0.793 9.622 -18.431 1.00 90.69 74 THR A N 1
ATOM 612 C CA . THR A 1 74 ? -2.170 9.250 -18.801 1.00 90.69 74 THR A CA 1
ATOM 613 C C . THR A 1 74 ? -2.262 7.961 -19.612 1.00 90.69 74 THR A C 1
ATOM 615 O O . THR A 1 74 ? -3.362 7.475 -19.862 1.00 90.69 74 THR A O 1
ATOM 618 N N . ASN A 1 75 ? -1.130 7.406 -20.049 1.00 91.38 75 ASN A N 1
ATOM 619 C CA . ASN A 1 75 ? -1.082 6.200 -20.864 1.00 91.38 75 ASN A CA 1
ATOM 620 C C . ASN A 1 75 ? 0.090 5.298 -20.455 1.00 91.38 75 ASN A C 1
ATOM 622 O O . ASN A 1 75 ? 1.095 5.756 -19.914 1.00 91.38 75 ASN A O 1
ATOM 626 N N . VAL A 1 76 ? -0.051 4.001 -20.732 1.00 91.88 76 VAL A N 1
ATOM 627 C CA . VAL A 1 76 ? 0.910 2.975 -20.305 1.00 91.88 76 VAL A CA 1
ATOM 628 C C . VAL A 1 76 ? 2.250 3.080 -21.034 1.00 91.88 76 VAL A C 1
ATOM 630 O O . VAL A 1 76 ? 3.286 2.773 -20.449 1.00 91.88 76 VAL A O 1
ATOM 633 N N . HIS A 1 77 ? 2.249 3.539 -22.286 1.00 92.56 77 HIS A N 1
ATOM 634 C CA . HIS A 1 77 ? 3.472 3.718 -23.063 1.00 92.56 77 HIS A CA 1
ATOM 635 C C . HIS A 1 77 ? 4.425 4.700 -22.368 1.00 92.56 77 HIS A C 1
ATOM 637 O O . HIS A 1 77 ? 5.565 4.346 -22.077 1.00 92.56 77 HIS A O 1
ATOM 643 N N . ASP A 1 78 ? 3.928 5.875 -21.985 1.00 93.88 78 ASP A N 1
ATOM 644 C CA . ASP A 1 78 ? 4.722 6.892 -21.292 1.00 93.88 78 ASP A CA 1
ATOM 645 C C . ASP A 1 78 ? 5.162 6.423 -19.897 1.00 93.88 78 ASP A C 1
ATOM 647 O O . ASP A 1 78 ? 6.273 6.721 -19.462 1.00 93.88 78 ASP A O 1
ATOM 651 N N . ILE A 1 79 ? 4.325 5.647 -19.194 1.00 93.19 79 ILE A N 1
ATOM 652 C CA . ILE A 1 79 ? 4.714 5.013 -17.921 1.00 93.19 79 ILE A CA 1
ATOM 653 C C . ILE A 1 79 ? 5.908 4.073 -18.148 1.00 93.19 79 ILE A C 1
ATOM 655 O O . ILE A 1 79 ? 6.868 4.098 -17.376 1.00 93.19 79 ILE A O 1
ATOM 659 N N . ARG A 1 80 ? 5.891 3.271 -19.222 1.00 92.00 80 ARG A N 1
ATOM 660 C CA . AR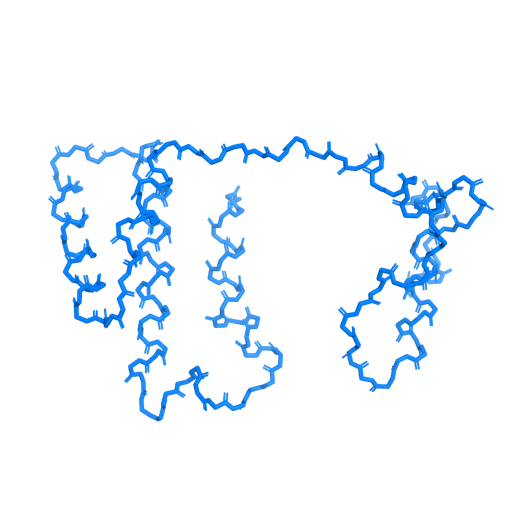G A 1 80 ? 6.993 2.363 -19.584 1.00 92.00 80 ARG A CA 1
ATOM 661 C C . ARG A 1 80 ? 8.267 3.109 -19.974 1.00 92.00 80 ARG A C 1
ATOM 663 O O . ARG A 1 80 ? 9.347 2.663 -19.589 1.00 92.00 80 ARG A O 1
ATOM 670 N N . GLU A 1 81 ? 8.164 4.246 -20.657 1.00 92.62 81 GLU A N 1
ATOM 671 C CA . GLU A 1 81 ? 9.323 5.101 -20.941 1.00 92.62 81 GLU A CA 1
ATOM 672 C C . GLU A 1 81 ? 9.965 5.639 -19.660 1.00 92.62 81 GLU A C 1
ATOM 674 O O . GLU A 1 81 ? 11.186 5.587 -19.514 1.00 92.62 81 GLU A O 1
ATOM 679 N N . VAL A 1 82 ? 9.155 6.105 -18.704 1.00 92.19 82 VAL A N 1
ATOM 680 C CA . VAL A 1 82 ? 9.659 6.581 -17.409 1.00 92.19 82 VAL A CA 1
ATOM 681 C C . VAL A 1 82 ? 10.351 5.448 -16.647 1.00 92.19 82 VAL A C 1
ATOM 683 O O . VAL A 1 82 ? 11.458 5.650 -16.149 1.00 92.19 82 VAL A O 1
ATOM 686 N N . MET A 1 83 ? 9.778 4.235 -16.626 1.00 89.81 83 MET A N 1
ATOM 687 C CA . MET A 1 83 ? 10.442 3.063 -16.027 1.00 89.81 83 MET A CA 1
ATOM 688 C C . MET A 1 83 ? 11.813 2.802 -16.665 1.00 89.81 83 MET A C 1
ATOM 690 O O . MET A 1 83 ? 12.800 2.640 -15.949 1.00 89.81 83 MET A O 1
ATOM 694 N N . ALA A 1 84 ? 11.899 2.824 -17.999 1.00 87.50 84 ALA A N 1
ATOM 695 C CA . ALA A 1 84 ? 13.159 2.612 -18.709 1.00 87.50 84 ALA A CA 1
ATOM 696 C C . ALA A 1 84 ? 14.214 3.676 -18.354 1.00 87.50 84 ALA A C 1
ATOM 698 O O . ALA A 1 84 ? 15.378 3.338 -18.135 1.00 87.50 84 ALA A O 1
ATOM 699 N N . GLN A 1 85 ? 13.813 4.947 -18.234 1.00 86.56 85 GLN A N 1
ATOM 700 C CA . GLN A 1 85 ? 14.713 6.035 -17.837 1.00 86.56 85 GLN A CA 1
ATOM 701 C C . GLN A 1 85 ? 15.295 5.831 -16.435 1.00 86.56 85 GLN A C 1
ATOM 703 O O . GLN A 1 85 ? 16.491 6.062 -16.238 1.00 86.56 85 GLN A O 1
ATOM 708 N N . PHE A 1 86 ? 14.486 5.389 -15.467 1.00 83.50 86 PHE A N 1
ATOM 709 C CA . PHE A 1 86 ? 14.980 5.099 -14.120 1.00 83.50 86 PHE A CA 1
ATOM 710 C C . PHE A 1 86 ? 15.918 3.888 -14.098 1.00 83.50 86 PHE A C 1
ATOM 712 O O . PHE A 1 86 ? 17.003 3.984 -13.525 1.00 83.50 86 PHE A O 1
ATOM 719 N N . SER A 1 87 ? 15.581 2.798 -14.796 1.00 77.56 87 SER A N 1
ATOM 720 C CA . SER A 1 87 ? 16.452 1.615 -14.879 1.00 77.56 87 SER A CA 1
ATOM 721 C C . SER A 1 87 ? 17.817 1.919 -15.509 1.00 77.56 87 SER A C 1
ATOM 723 O O . SER A 1 87 ? 18.830 1.362 -15.094 1.00 77.56 87 SER A O 1
ATOM 725 N N . MET A 1 88 ? 17.884 2.837 -16.481 1.00 74.69 88 MET A N 1
ATOM 726 C CA . MET A 1 88 ? 19.157 3.249 -17.089 1.00 74.69 88 MET A CA 1
ATOM 727 C C . MET A 1 88 ? 20.069 4.018 -16.121 1.00 74.69 88 MET A C 1
ATOM 729 O O . MET A 1 88 ? 21.289 3.917 -16.233 1.00 74.69 88 MET A O 1
ATOM 733 N N . ARG A 1 89 ? 19.506 4.775 -15.170 1.00 69.38 89 ARG A N 1
ATOM 734 C CA . ARG A 1 89 ? 20.280 5.569 -14.196 1.00 69.38 89 ARG A CA 1
ATOM 735 C C . ARG A 1 89 ? 20.936 4.713 -13.109 1.00 69.38 89 ARG A C 1
ATOM 737 O O . ARG A 1 89 ? 21.968 5.102 -12.573 1.00 69.38 89 ARG A O 1
ATOM 744 N N . GLN A 1 90 ? 20.372 3.545 -12.811 1.00 65.62 90 GLN A N 1
ATOM 745 C CA . GLN A 1 90 ? 20.827 2.672 -11.723 1.00 65.62 90 GLN A CA 1
ATOM 746 C C . GLN A 1 90 ? 22.127 1.920 -12.042 1.00 65.62 90 GLN A C 1
ATOM 748 O O . GLN A 1 90 ? 22.854 1.530 -11.135 1.00 65.62 90 GLN A O 1
ATOM 753 N N . GLY A 1 91 ? 22.474 1.740 -13.319 1.00 61.78 91 GLY A N 1
ATOM 754 C CA . GLY A 1 91 ? 23.631 0.931 -13.716 1.00 61.78 91 GLY A CA 1
ATOM 755 C C . GLY A 1 91 ? 25.007 1.492 -13.327 1.00 61.78 91 GLY A C 1
ATOM 756 O O . GLY A 1 91 ? 25.974 0.734 -13.324 1.00 61.78 91 GLY A O 1
ATOM 757 N N . SER A 1 92 ? 25.123 2.788 -13.013 1.00 65.69 92 SER A N 1
ATOM 758 C CA . SER A 1 92 ? 26.424 3.446 -12.804 1.00 65.69 92 SER A CA 1
ATOM 759 C C . SER A 1 92 ? 26.730 3.874 -11.363 1.00 65.69 92 SER A C 1
ATOM 761 O O . SER A 1 92 ? 27.907 3.992 -11.036 1.00 65.69 92 SER A O 1
ATOM 763 N N . GLU A 1 93 ? 25.726 4.093 -10.500 1.00 69.75 93 GLU A N 1
ATOM 764 C CA . GLU A 1 93 ? 25.916 4.662 -9.143 1.00 69.75 93 GLU A CA 1
ATOM 765 C C . GLU A 1 93 ? 24.937 4.111 -8.076 1.00 69.75 93 GLU A C 1
ATOM 767 O O . GLU A 1 93 ? 24.641 4.794 -7.096 1.00 69.75 93 GLU A O 1
ATOM 772 N N . TYR A 1 94 ? 24.420 2.887 -8.246 1.00 76.88 94 TYR A N 1
ATOM 773 C CA . TYR A 1 94 ? 23.420 2.314 -7.333 1.00 76.88 94 TYR A CA 1
ATOM 774 C C . TYR A 1 94 ? 23.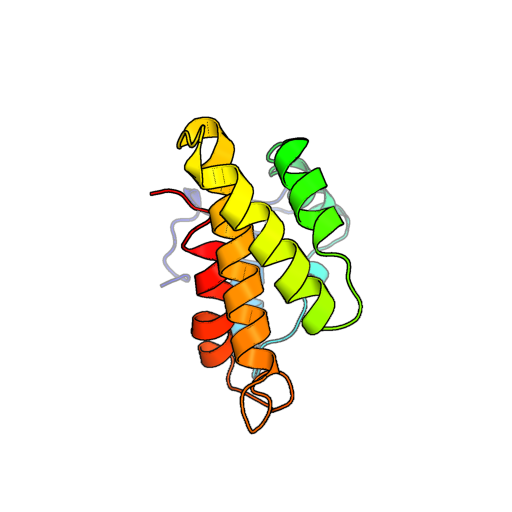904 2.210 -5.878 1.00 76.88 94 TYR A C 1
ATOM 776 O O . TYR A 1 94 ? 24.939 1.598 -5.591 1.00 76.88 94 TYR A O 1
ATOM 784 N N . THR A 1 95 ? 23.093 2.707 -4.944 1.00 78.31 95 THR A N 1
ATOM 785 C CA . THR A 1 95 ? 23.243 2.453 -3.505 1.00 78.31 95 THR A CA 1
ATOM 786 C C . THR A 1 95 ? 21.893 2.134 -2.874 1.00 78.31 95 THR A C 1
ATOM 788 O O . THR A 1 95 ? 20.898 2.804 -3.135 1.00 78.31 95 THR A O 1
ATOM 791 N N . ILE A 1 96 ? 21.858 1.141 -1.979 1.00 79.00 96 ILE A N 1
ATOM 792 C CA . ILE A 1 96 ? 20.619 0.719 -1.300 1.00 79.00 96 ILE A CA 1
ATOM 793 C C . ILE A 1 96 ? 19.959 1.903 -0.578 1.00 79.00 96 ILE A C 1
ATOM 795 O O . ILE A 1 96 ? 18.745 2.035 -0.591 1.00 79.00 96 ILE A O 1
ATOM 799 N N . GLN A 1 97 ? 20.752 2.789 0.021 1.00 76.88 97 GLN A N 1
ATOM 800 C CA . GLN A 1 97 ? 20.250 3.933 0.779 1.00 76.88 97 GLN A CA 1
ATOM 801 C C . GLN A 1 97 ? 19.499 4.953 -0.086 1.00 76.88 97 GLN A C 1
ATOM 803 O O . GLN A 1 97 ? 18.603 5.611 0.424 1.00 76.88 97 GLN A O 1
ATOM 808 N N . LYS A 1 98 ? 19.860 5.092 -1.364 1.00 74.31 98 LYS A N 1
ATOM 809 C CA . LYS A 1 98 ? 19.297 6.099 -2.272 1.00 74.31 98 LYS A CA 1
ATOM 810 C C . LYS A 1 98 ? 18.233 5.513 -3.197 1.00 74.31 98 LYS A C 1
ATOM 812 O O . LYS A 1 98 ? 17.204 6.129 -3.454 1.00 74.31 98 LYS A O 1
ATOM 817 N N . ASP A 1 99 ? 18.488 4.317 -3.713 1.00 79.94 99 ASP A N 1
ATOM 818 C CA . ASP A 1 99 ? 17.729 3.771 -4.835 1.00 79.94 99 ASP A CA 1
ATOM 819 C C . ASP A 1 99 ? 16.635 2.788 -4.400 1.00 79.94 99 ASP A C 1
ATOM 821 O O . ASP A 1 99 ? 15.711 2.544 -5.173 1.00 79.94 99 ASP A O 1
ATOM 825 N N . PHE A 1 100 ? 16.666 2.281 -3.157 1.00 83.00 100 PHE A N 1
ATOM 826 C CA . PHE A 1 100 ? 15.691 1.297 -2.669 1.00 83.00 100 PHE A CA 1
ATOM 827 C C . PHE A 1 100 ? 14.244 1.788 -2.779 1.00 83.00 100 PHE A C 1
ATOM 829 O O . PHE A 1 100 ? 13.394 1.095 -3.336 1.00 83.00 100 PHE A O 1
ATOM 836 N N . SER A 1 101 ? 13.953 2.998 -2.293 1.00 82.00 101 SER A N 1
ATOM 837 C CA . SER A 1 101 ? 12.601 3.568 -2.357 1.00 82.00 101 SER A CA 1
ATOM 838 C C . SER A 1 101 ? 12.129 3.725 -3.806 1.00 82.00 101 SER A C 1
ATOM 840 O O . SER A 1 101 ? 10.985 3.408 -4.132 1.00 82.00 101 SER A O 1
ATOM 842 N N . THR A 1 102 ? 13.032 4.149 -4.692 1.00 83.50 102 THR A N 1
ATOM 843 C CA . THR A 1 102 ? 12.772 4.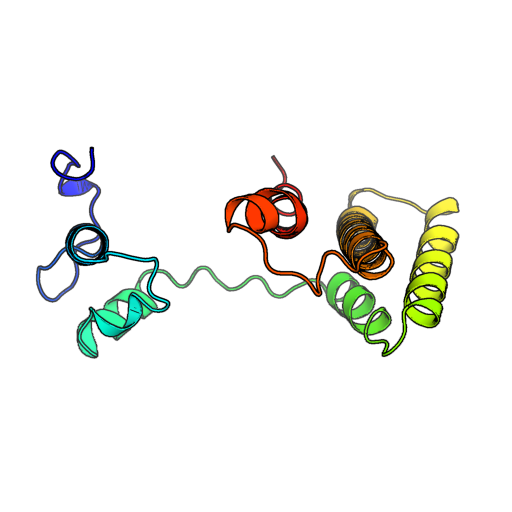290 -6.129 1.00 83.50 102 THR A CA 1
ATOM 844 C C . THR A 1 102 ? 12.475 2.936 -6.780 1.00 83.50 102 THR A C 1
ATOM 846 O O . THR A 1 102 ? 11.500 2.822 -7.520 1.00 83.50 102 THR A O 1
ATOM 849 N N . ASP A 1 103 ? 13.232 1.889 -6.449 1.00 84.81 103 ASP A N 1
ATOM 850 C CA . ASP A 1 103 ? 13.002 0.525 -6.939 1.00 84.81 103 ASP A CA 1
ATOM 851 C C . ASP A 1 103 ? 11.660 -0.048 -6.499 1.00 84.81 103 ASP A C 1
ATOM 853 O O . ASP A 1 103 ? 10.946 -0.655 -7.301 1.00 84.81 103 ASP A O 1
ATOM 857 N N . VAL A 1 104 ? 11.289 0.161 -5.234 1.00 85.12 104 VAL A N 1
ATOM 858 C CA . VAL A 1 104 ? 9.997 -0.294 -4.713 1.00 85.12 104 VAL A CA 1
ATOM 859 C C . VAL A 1 104 ? 8.850 0.387 -5.464 1.00 85.12 104 VAL A C 1
ATOM 861 O O . VAL A 1 104 ? 7.894 -0.289 -5.855 1.00 85.12 104 VAL A O 1
ATOM 864 N N . ILE A 1 105 ? 8.961 1.691 -5.737 1.00 87.25 105 ILE A N 1
ATOM 865 C CA . ILE A 1 105 ? 7.969 2.444 -6.519 1.00 87.25 105 ILE A CA 1
ATOM 866 C C . ILE A 1 105 ? 7.882 1.906 -7.951 1.00 87.25 105 ILE A C 1
ATOM 868 O O . ILE A 1 105 ? 6.786 1.594 -8.420 1.00 87.25 105 ILE A O 1
ATOM 872 N N . ILE A 1 106 ? 9.018 1.746 -8.638 1.00 88.69 106 ILE A N 1
ATOM 873 C CA . ILE A 1 106 ? 9.062 1.228 -10.015 1.00 88.69 106 ILE A CA 1
ATOM 874 C C . ILE A 1 106 ? 8.453 -0.171 -10.080 1.00 88.69 106 ILE A C 1
ATOM 876 O O . ILE A 1 106 ? 7.641 -0.453 -10.959 1.00 88.69 106 ILE A O 1
ATOM 880 N N . TYR A 1 107 ? 8.796 -1.041 -9.131 1.00 87.50 107 TYR A N 1
ATOM 881 C CA . TYR A 1 107 ? 8.253 -2.391 -9.048 1.00 87.50 107 TYR A CA 1
ATOM 882 C C . TYR A 1 107 ? 6.732 -2.394 -8.837 1.00 87.50 107 TYR A C 1
ATOM 884 O O . TYR A 1 107 ? 6.014 -3.147 -9.508 1.00 87.50 107 TYR A O 1
ATOM 892 N N . ALA A 1 108 ? 6.226 -1.551 -7.932 1.00 88.88 108 ALA A N 1
ATOM 893 C CA . ALA A 1 108 ? 4.794 -1.423 -7.682 1.00 88.88 108 ALA A CA 1
ATOM 894 C C . ALA A 1 108 ? 4.058 -0.955 -8.947 1.00 88.88 108 ALA A C 1
ATOM 896 O O . ALA A 1 108 ? 3.090 -1.587 -9.372 1.00 88.88 108 ALA A O 1
ATOM 897 N N . ILE A 1 109 ? 4.566 0.088 -9.608 1.00 90.50 109 ILE A N 1
ATOM 898 C CA . ILE A 1 109 ? 3.982 0.636 -10.838 1.00 90.50 109 ILE A CA 1
ATOM 899 C C . ILE A 1 109 ? 4.034 -0.381 -11.976 1.00 90.50 109 ILE A C 1
ATOM 901 O O . ILE A 1 109 ? 3.031 -0.591 -12.656 1.00 90.50 109 ILE A O 1
ATOM 905 N N . HIS A 1 110 ? 5.159 -1.073 -12.152 1.00 90.44 110 HIS A N 1
ATOM 906 C CA . HIS A 1 110 ? 5.292 -2.129 -13.151 1.00 90.44 110 HIS A CA 1
ATOM 907 C C . HIS A 1 110 ? 4.254 -3.239 -12.941 1.00 90.44 110 HIS A C 1
ATOM 909 O O . HIS A 1 110 ? 3.620 -3.695 -13.893 1.00 90.44 110 HIS A O 1
ATOM 915 N N . SER A 1 111 ? 4.036 -3.646 -11.691 1.00 90.12 111 SER A N 1
ATOM 916 C CA . SER A 1 111 ? 3.045 -4.667 -11.350 1.00 90.12 111 SER A CA 1
ATOM 917 C C . SER A 1 111 ? 1.617 -4.210 -11.672 1.00 90.12 111 SER A C 1
ATOM 919 O O . SER A 1 111 ? 0.847 -4.976 -12.251 1.00 90.12 111 SER A O 1
ATOM 921 N N . LEU A 1 112 ? 1.276 -2.949 -11.378 1.00 90.88 112 LEU A N 1
ATOM 922 C CA . LEU A 1 112 ? -0.018 -2.358 -11.741 1.00 90.88 112 LEU A CA 1
ATOM 923 C C . LEU A 1 112 ? -0.220 -2.298 -13.259 1.00 90.88 112 LEU A C 1
ATOM 925 O O . LEU A 1 112 ? -1.291 -2.648 -13.753 1.00 90.88 112 LEU A O 1
ATOM 929 N N . VAL A 1 113 ? 0.818 -1.910 -14.004 1.00 92.12 113 VAL A N 1
ATOM 930 C CA . VAL A 1 113 ? 0.798 -1.891 -15.472 1.00 92.12 113 VAL A CA 1
ATOM 931 C C . VAL A 1 113 ? 0.524 -3.288 -16.036 1.00 92.12 113 VAL A C 1
ATOM 933 O O . VAL A 1 113 ? -0.325 -3.433 -16.913 1.00 92.12 113 VAL A O 1
ATOM 936 N N . LEU A 1 114 ? 1.171 -4.329 -15.502 1.00 91.56 114 LEU A N 1
ATOM 937 C CA . LEU A 1 114 ? 0.923 -5.711 -15.925 1.00 91.56 114 LEU A CA 1
ATOM 938 C C . LEU A 1 114 ? -0.519 -6.163 -15.651 1.00 91.56 114 LEU A C 1
ATOM 940 O O . LEU A 1 114 ? -1.103 -6.867 -16.474 1.00 91.56 114 LEU A O 1
ATOM 944 N N . LEU A 1 115 ? -1.103 -5.770 -14.514 1.00 91.25 115 LEU A N 1
ATOM 945 C CA . LEU A 1 115 ? -2.504 -6.070 -14.202 1.00 91.25 115 LEU A CA 1
ATOM 946 C C . LEU A 1 115 ? -3.464 -5.359 -15.162 1.00 91.25 115 LEU A C 1
ATOM 948 O O . LEU A 1 115 ? -4.448 -5.964 -15.590 1.00 91.25 115 LEU A O 1
ATOM 952 N N . TYR A 1 116 ? -3.154 -4.111 -15.516 1.00 91.31 116 TYR A N 1
ATOM 953 C CA . TYR A 1 116 ? -3.940 -3.312 -16.451 1.00 91.31 116 TYR A CA 1
ATOM 954 C C . TYR A 1 116 ? -3.910 -3.881 -17.878 1.00 91.31 116 TYR A C 1
ATOM 956 O O . TYR A 1 116 ? -4.947 -3.978 -18.531 1.00 91.31 116 TYR A O 1
ATOM 964 N N . GLU A 1 117 ? -2.732 -4.276 -18.368 1.00 92.31 117 GLU A N 1
ATOM 965 C CA . GLU A 1 117 ? -2.551 -4.788 -19.735 1.00 92.31 117 GLU A CA 1
ATOM 966 C C . GLU A 1 117 ? -2.972 -6.256 -19.908 1.00 92.31 117 GLU A C 1
ATOM 968 O O . GLU A 1 117 ? -3.090 -6.740 -21.041 1.00 92.31 117 GLU A O 1
ATOM 973 N N . ARG A 1 118 ? -3.208 -6.981 -18.806 1.00 90.62 118 ARG A N 1
ATOM 974 C CA . ARG A 1 118 ? -3.696 -8.365 -18.840 1.00 90.62 118 ARG A CA 1
ATOM 975 C C . ARG A 1 118 ? -5.001 -8.455 -19.639 1.00 90.62 118 ARG A C 1
ATOM 977 O O . ARG A 1 118 ? -5.791 -7.520 -19.670 1.00 90.62 118 ARG A O 1
ATOM 984 N N . GLN A 1 119 ? -5.231 -9.593 -20.292 1.00 87.56 119 GLN A N 1
ATOM 985 C CA . GLN A 1 119 ? -6.460 -9.858 -21.045 1.00 87.56 119 GLN A CA 1
ATOM 986 C C . GLN A 1 119 ? -7.248 -11.006 -20.385 1.00 87.56 119 GLN A C 1
ATOM 988 O O . GLN A 1 119 ? -6.723 -12.122 -20.327 1.00 87.56 119 GLN A O 1
ATOM 993 N N . PRO A 1 120 ? -8.481 -10.769 -19.885 1.00 85.94 120 PRO A N 1
ATOM 994 C CA . PRO A 1 120 ? -9.127 -9.457 -19.729 1.00 85.94 120 PRO A CA 1
ATOM 995 C C . PRO A 1 120 ? -8.401 -8.578 -18.693 1.00 85.94 120 PRO A C 1
ATOM 997 O O . PRO A 1 120 ? -7.670 -9.107 -17.850 1.00 85.94 120 PRO A O 1
ATOM 1000 N N . ASN A 1 121 ? -8.608 -7.255 -18.763 1.00 89.06 121 ASN A N 1
ATOM 1001 C CA . ASN A 1 121 ? -8.009 -6.293 -17.829 1.00 89.06 121 ASN A CA 1
ATOM 1002 C C . ASN A 1 121 ? -8.382 -6.688 -16.401 1.00 89.06 121 ASN A C 1
ATOM 1004 O O . ASN A 1 121 ? -9.553 -6.628 -16.024 1.00 89.06 121 ASN A O 1
ATOM 1008 N N . ALA A 1 122 ? -7.384 -7.079 -15.610 1.00 88.38 122 ALA A N 1
ATOM 1009 C CA . ALA A 1 122 ? -7.628 -7.585 -14.271 1.00 88.38 122 ALA A CA 1
ATOM 1010 C C . ALA A 1 122 ? -8.127 -6.489 -13.323 1.00 88.38 122 ALA A C 1
ATOM 1012 O O . ALA A 1 122 ? -8.800 -6.802 -12.357 1.00 88.38 122 ALA A O 1
ATOM 1013 N N . LEU A 1 123 ? -7.843 -5.218 -13.596 1.00 87.44 123 LEU A N 1
ATOM 1014 C CA . LEU A 1 123 ? -8.353 -4.093 -12.809 1.00 87.44 123 LEU A CA 1
ATOM 1015 C C . LEU A 1 123 ? -9.768 -3.667 -13.229 1.00 87.44 123 LEU A C 1
ATOM 1017 O O . LEU A 1 123 ? -10.412 -2.916 -12.506 1.00 87.44 123 LEU A O 1
ATOM 1021 N N . GLY A 1 124 ? -10.237 -4.109 -14.399 1.00 87.88 124 GLY A N 1
ATOM 1022 C CA . GLY A 1 124 ? -11.547 -3.756 -14.952 1.00 87.88 124 GLY A CA 1
ATOM 1023 C C . GLY A 1 124 ? -12.643 -4.791 -14.698 1.00 87.88 124 GLY A C 1
ATOM 1024 O O . GLY A 1 124 ? -13.722 -4.669 -15.272 1.00 87.88 124 GLY A O 1
ATOM 1025 N N . ILE A 1 125 ? -12.360 -5.823 -13.905 1.00 89.44 125 ILE A N 1
ATOM 1026 C CA . ILE A 1 125 ? -13.299 -6.893 -13.562 1.00 89.44 125 ILE A CA 1
ATOM 1027 C C . ILE A 1 125 ? -13.475 -6.966 -12.046 1.00 89.44 125 ILE A C 1
ATOM 1029 O O . ILE A 1 125 ? -12.565 -6.616 -11.292 1.00 89.44 125 ILE A O 1
ATOM 1033 N N . ASP A 1 126 ? -14.637 -7.448 -11.617 1.00 88.31 126 ASP A N 1
ATOM 1034 C CA . ASP A 1 126 ? -14.938 -7.616 -10.200 1.00 88.31 126 ASP A CA 1
ATOM 1035 C C . ASP A 1 126 ? -14.136 -8.778 -9.611 1.00 88.31 126 ASP A C 1
ATOM 1037 O O . ASP A 1 126 ? -14.102 -9.881 -10.169 1.00 88.31 126 ASP A O 1
ATOM 1041 N N . HIS A 1 127 ? -13.530 -8.545 -8.447 1.00 87.81 127 HIS A N 1
ATOM 1042 C CA . HIS A 1 127 ? -12.838 -9.578 -7.684 1.00 87.81 127 HIS A CA 1
ATOM 1043 C C . HIS A 1 127 ? -13.310 -9.639 -6.239 1.00 87.81 127 HIS A C 1
ATOM 1045 O O . HIS A 1 127 ? -13.869 -8.692 -5.695 1.00 87.81 127 HIS A O 1
ATOM 1051 N N . LEU A 1 128 ? -13.014 -10.766 -5.593 1.00 88.50 128 LEU A N 1
ATOM 1052 C CA . LEU A 1 128 ? -13.117 -10.885 -4.143 1.00 88.50 128 LEU A CA 1
ATOM 1053 C C . LEU A 1 128 ? -12.015 -10.060 -3.468 1.00 88.50 128 LEU A C 1
ATOM 1055 O O . LEU A 1 128 ? -10.904 -9.965 -3.986 1.00 88.50 128 LEU A O 1
ATOM 1059 N N . GLU A 1 129 ? -12.290 -9.548 -2.272 1.00 83.44 129 GLU A N 1
ATOM 1060 C CA . GLU A 1 129 ? -11.360 -8.746 -1.462 1.00 83.44 129 GLU A CA 1
ATOM 1061 C C . GLU A 1 129 ? -9.959 -9.380 -1.350 1.00 83.44 129 GLU A C 1
ATOM 1063 O O . GLU A 1 129 ? -8.941 -8.729 -1.586 1.00 83.44 129 GLU A O 1
ATOM 1068 N N . ASN A 1 130 ? -9.899 -10.699 -1.126 1.00 85.75 130 ASN A N 1
ATOM 1069 C CA . ASN A 1 130 ? -8.640 -11.440 -1.037 1.00 85.75 130 ASN A CA 1
ATOM 1070 C C . ASN A 1 130 ? -7.765 -11.322 -2.301 1.00 85.75 130 ASN A C 1
ATOM 1072 O O . ASN A 1 130 ? -6.537 -11.357 -2.224 1.00 85.75 130 ASN A O 1
ATOM 1076 N N . TRP A 1 131 ? -8.373 -11.156 -3.477 1.00 90.31 131 TRP A N 1
ATOM 1077 C CA . TRP A 1 131 ? -7.626 -10.904 -4.704 1.00 90.31 131 TRP A CA 1
ATOM 1078 C C . TRP A 1 131 ? -6.919 -9.549 -4.651 1.00 90.31 131 TRP A C 1
ATOM 1080 O O . TRP A 1 131 ? -5.735 -9.486 -4.978 1.00 90.31 131 TRP A O 1
ATOM 1090 N N . TYR A 1 132 ? -7.598 -8.491 -4.198 1.00 86.44 132 TYR A N 1
ATOM 1091 C CA . TYR A 1 132 ? -6.990 -7.170 -4.018 1.00 86.44 132 TYR A CA 1
ATOM 1092 C C . TYR A 1 132 ? -5.915 -7.205 -2.928 1.00 86.44 132 TYR A C 1
ATOM 1094 O O . TYR A 1 132 ? -4.843 -6.631 -3.112 1.00 86.44 132 TYR A O 1
ATOM 1102 N N . ASN A 1 133 ? -6.141 -7.959 -1.847 1.00 84.88 133 ASN A N 1
ATOM 1103 C CA . ASN A 1 133 ? -5.144 -8.168 -0.796 1.00 84.88 133 ASN A CA 1
ATOM 1104 C C . ASN A 1 133 ? -3.844 -8.767 -1.351 1.00 84.88 133 ASN A C 1
ATOM 1106 O O . ASN A 1 133 ? -2.761 -8.275 -1.044 1.00 84.88 133 ASN A O 1
ATOM 1110 N N . ILE A 1 134 ? -3.933 -9.765 -2.232 1.00 84.38 134 ILE A N 1
ATOM 1111 C CA . ILE A 1 134 ? -2.757 -10.425 -2.821 1.00 84.38 134 ILE A CA 1
ATOM 1112 C C . ILE A 1 134 ? -2.132 -9.603 -3.960 1.00 84.38 134 ILE A C 1
ATOM 1114 O O . ILE A 1 134 ? -0.909 -9.539 -4.072 1.00 84.38 134 ILE A O 1
ATOM 1118 N N . ASN A 1 135 ? -2.949 -8.998 -4.826 1.00 85.25 135 ASN A N 1
ATOM 1119 C CA . ASN A 1 135 ? -2.489 -8.428 -6.098 1.00 85.25 135 ASN A CA 1
ATOM 1120 C C . ASN A 1 135 ? -2.286 -6.909 -6.066 1.00 85.25 135 ASN A C 1
ATOM 1122 O O . ASN A 1 135 ? -1.639 -6.389 -6.966 1.00 85.25 135 ASN A O 1
ATOM 1126 N N . LEU A 1 136 ? -2.809 -6.195 -5.064 1.00 84.81 136 LEU A N 1
ATOM 1127 C CA . LEU A 1 136 ? -2.591 -4.756 -4.877 1.00 84.81 136 LEU A CA 1
ATOM 1128 C C . LEU A 1 136 ? -1.938 -4.474 -3.525 1.00 84.81 136 LEU A C 1
ATOM 1130 O O . LEU A 1 136 ? -0.839 -3.923 -3.469 1.00 84.81 136 LEU A O 1
ATOM 1134 N N . TRP A 1 137 ? -2.583 -4.879 -2.430 1.00 82.12 137 TRP A N 1
ATOM 1135 C CA . TRP A 1 137 ? -2.161 -4.461 -1.095 1.00 82.12 137 TRP A CA 1
ATOM 1136 C C . TRP A 1 137 ? -0.862 -5.113 -0.647 1.00 82.12 137 TRP A C 1
ATOM 1138 O O . TRP A 1 137 ? -0.007 -4.413 -0.122 1.00 82.12 137 TRP A O 1
ATOM 1148 N N . ALA A 1 138 ? -0.647 -6.402 -0.908 1.00 80.81 138 ALA A N 1
ATOM 1149 C CA . ALA A 1 138 ? 0.622 -7.057 -0.592 1.00 80.81 138 ALA A CA 1
ATOM 1150 C C . ALA A 1 138 ? 1.805 -6.425 -1.347 1.00 80.81 138 ALA A C 1
ATOM 1152 O O . ALA A 1 138 ? 2.908 -6.332 -0.812 1.00 80.81 138 ALA A O 1
ATOM 1153 N N . LEU A 1 139 ? 1.586 -5.931 -2.570 1.00 76.19 139 LEU A N 1
ATOM 1154 C CA . LEU A 1 139 ? 2.634 -5.243 -3.327 1.00 76.19 139 LEU A CA 1
ATOM 1155 C C . LEU A 1 139 ? 3.027 -3.913 -2.675 1.00 76.19 139 LEU A C 1
ATOM 1157 O O . LEU A 1 139 ? 4.212 -3.588 -2.633 1.00 76.19 139 LEU A O 1
ATOM 1161 N N . LEU A 1 140 ? 2.046 -3.173 -2.152 1.00 72.25 140 LEU A N 1
ATOM 1162 C CA . LEU A 1 140 ? 2.251 -1.867 -1.527 1.00 72.25 140 LEU A CA 1
ATOM 1163 C C . LEU A 1 140 ? 2.719 -1.988 -0.066 1.00 72.25 140 LEU A C 1
ATOM 1165 O O . LEU A 1 140 ? 3.669 -1.329 0.340 1.00 72.25 140 LEU A O 1
ATOM 1169 N N . LEU A 1 141 ? 2.089 -2.847 0.735 1.00 69.31 141 LEU A N 1
ATOM 1170 C CA . LEU A 1 141 ? 2.267 -2.905 2.189 1.00 69.31 141 LEU A CA 1
ATOM 1171 C C . LEU A 1 141 ? 3.408 -3.828 2.626 1.00 69.31 141 LEU A C 1
ATOM 1173 O O . LEU A 1 141 ? 4.169 -3.471 3.525 1.00 69.31 141 LEU A O 1
ATOM 1177 N N . THR A 1 142 ? 3.567 -4.999 1.998 1.00 56.78 142 THR A N 1
ATOM 1178 C CA . THR A 1 142 ? 4.562 -6.001 2.429 1.00 56.78 142 THR A CA 1
ATOM 1179 C C . THR A 1 142 ? 5.997 -5.565 2.129 1.00 56.78 142 THR A C 1
ATOM 1181 O O . THR A 1 142 ? 6.924 -6.105 2.718 1.00 56.78 142 THR A O 1
ATOM 1184 N N . ARG A 1 143 ? 6.206 -4.592 1.230 1.00 53.56 143 ARG A N 1
ATOM 1185 C CA . ARG A 1 143 ? 7.555 -4.173 0.805 1.00 53.56 143 ARG A CA 1
ATOM 1186 C C . ARG A 1 143 ? 7.956 -2.748 1.185 1.00 53.56 143 ARG A C 1
ATOM 1188 O O . ARG A 1 143 ? 9.147 -2.467 1.194 1.00 53.56 143 ARG A O 1
ATOM 1195 N N . LEU A 1 144 ? 7.005 -1.881 1.548 1.00 48.75 144 LEU A N 1
ATOM 1196 C CA . LEU A 1 144 ? 7.297 -0.595 2.204 1.00 48.75 144 LEU A CA 1
ATOM 1197 C C . LEU A 1 144 ? 7.585 -0.767 3.704 1.00 48.75 144 LEU A C 1
ATOM 1199 O O . LEU A 1 144 ? 8.304 0.027 4.305 1.00 48.75 144 LEU A O 1
ATOM 1203 N N . SER A 1 145 ? 7.058 -1.837 4.300 1.00 46.78 145 SER A N 1
ATOM 1204 C CA . SER A 1 145 ? 7.341 -2.242 5.674 1.00 46.78 145 SER A CA 1
ATOM 1205 C C . SER A 1 145 ? 8.622 -3.073 5.683 1.00 46.78 145 SER A C 1
ATOM 1207 O O . SER A 1 145 ? 8.557 -4.296 5.706 1.00 46.78 145 SER A O 1
ATOM 1209 N N . GLY A 1 146 ? 9.784 -2.433 5.565 1.00 43.56 146 GLY A N 1
ATOM 1210 C CA . GLY A 1 146 ? 11.069 -3.129 5.645 1.00 43.56 146 GLY A CA 1
ATOM 1211 C C . GLY A 1 146 ? 11.216 -3.891 6.968 1.00 43.56 146 GLY A C 1
ATOM 1212 O O . GLY A 1 146 ? 11.571 -3.299 7.986 1.00 43.56 146 GLY A O 1
ATOM 1213 N N . THR A 1 147 ? 10.952 -5.195 6.939 1.00 36.12 147 THR A N 1
ATOM 1214 C CA . THR A 1 147 ? 11.433 -6.198 7.901 1.00 36.12 147 THR A CA 1
ATOM 1215 C C . THR A 1 147 ? 12.139 -7.298 7.146 1.00 36.12 147 THR A C 1
ATOM 1217 O O . THR A 1 147 ? 11.533 -7.784 6.163 1.00 36.12 147 THR A O 1
#

Foldseek 3Di:
DLVPDDPVPFDQFPVRDTLSVLVVVVVVVDPDDDDDPPVSDDPRRNVRVVVPDCPPPPDDDPLLVVLVVCCPDDDLVSNVVSLVVLVVVCPPDPDCVRCVSSVLVSQLSVLQSCCCPDVVNNVPDDDDPVCCCVRHVCSVPVRVPDD

Sequence (147 aa):
MYENMDETLKWRLKSGRYVEDVIYEFGCSCQFEEPSNYELFTTEEREDIKSKNIKCNPEPEEDVITCLNAFNKTNVHDIREVMAQFSMRQGSEYTIQKDFSTDVIIYAIHSLVLLYERQPNALGIDHLENWYNINLWALLLTRLSGT

Organism: Rhizophagus irregularis (strain DAOM 181602 / DAOM 197198 / MUCL 43194) (NCBI:txid747089)

Radius of gyration: 21.05 Å; chains: 1; bounding box: 50×28×53 Å